Protein AF-A0A8S0SFH1-F1 (afdb_monomer)

Structure (mmCIF, N/CA/C/O backbone):
data_AF-A0A8S0SFH1-F1
#
_entry.id   AF-A0A8S0SFH1-F1
#
loop_
_atom_site.group_PDB
_atom_site.id
_atom_site.type_symbol
_atom_site.label_atom_id
_atom_site.label_alt_id
_atom_site.label_comp_id
_atom_site.label_asym_id
_atom_site.label_entity_id
_atom_site.label_seq_id
_atom_site.pdbx_PDB_ins_code
_atom_site.Cartn_x
_atom_site.Cartn_y
_atom_site.Cartn_z
_atom_site.occupancy
_atom_site.B_iso_or_equiv
_atom_site.auth_seq_id
_atom_site.auth_comp_id
_atom_site.auth_asym_id
_atom_site.auth_atom_id
_atom_site.pdbx_PDB_model_num
ATOM 1 N N . MET A 1 1 ? -0.533 3.424 -3.234 1.00 65.25 1 MET A N 1
ATOM 2 C CA . MET A 1 1 ? 0.443 3.619 -4.336 1.00 65.25 1 MET A CA 1
ATOM 3 C C . MET A 1 1 ? -0.010 2.882 -5.592 1.00 65.25 1 MET A C 1
ATOM 5 O O . MET A 1 1 ? -0.784 1.939 -5.477 1.00 65.25 1 MET A O 1
ATOM 9 N N . ALA A 1 2 ? 0.476 3.262 -6.779 1.00 70.12 2 ALA A N 1
ATOM 10 C CA . ALA A 1 2 ? 0.443 2.373 -7.946 1.00 70.12 2 ALA A CA 1
ATOM 11 C C . ALA A 1 2 ? 1.721 1.529 -8.012 1.00 70.12 2 ALA A C 1
ATOM 13 O O . ALA A 1 2 ? 2.814 2.063 -7.863 1.00 70.12 2 ALA A O 1
ATOM 14 N N . GLY A 1 3 ? 1.575 0.232 -8.289 1.00 71.81 3 GLY A N 1
ATOM 15 C CA . GLY A 1 3 ? 2.699 -0.666 -8.549 1.00 71.81 3 GLY A CA 1
ATOM 16 C C . GLY A 1 3 ? 3.286 -0.473 -9.951 1.00 71.81 3 GLY A C 1
ATOM 17 O O . GLY A 1 3 ? 2.569 -0.165 -10.913 1.00 71.81 3 GLY A O 1
ATOM 18 N N . ARG A 1 4 ? 4.604 -0.653 -10.059 1.00 75.56 4 ARG A N 1
ATOM 19 C CA . ARG A 1 4 ? 5.360 -0.631 -11.323 1.00 75.56 4 ARG A CA 1
ATOM 20 C C . ARG A 1 4 ? 6.197 -1.893 -11.546 1.00 75.56 4 ARG A C 1
ATOM 22 O O . ARG A 1 4 ? 6.911 -1.938 -12.542 1.00 75.56 4 ARG A O 1
ATOM 29 N N . GLY A 1 5 ? 6.112 -2.899 -10.672 1.00 75.81 5 GLY A N 1
ATOM 30 C CA . GLY A 1 5 ? 6.809 -4.178 -10.857 1.00 75.81 5 GLY A CA 1
ATOM 31 C C . GLY A 1 5 ? 6.496 -4.787 -12.228 1.00 75.81 5 GLY A C 1
ATOM 32 O O . GLY A 1 5 ? 5.351 -4.726 -12.675 1.00 75.81 5 GLY A O 1
ATOM 33 N N . GLY A 1 6 ? 7.524 -5.272 -12.928 1.00 79.12 6 GLY A N 1
ATOM 34 C CA . GLY A 1 6 ? 7.377 -5.909 -14.243 1.00 79.12 6 GLY A CA 1
ATOM 35 C C . GLY A 1 6 ? 7.038 -4.963 -15.400 1.00 79.12 6 GLY A C 1
ATOM 36 O O . GLY A 1 6 ? 6.741 -5.411 -16.501 1.00 79.12 6 GLY A O 1
ATOM 37 N N . VAL A 1 7 ? 7.030 -3.642 -15.183 1.00 81.06 7 VAL A N 1
ATOM 38 C CA . VAL A 1 7 ? 6.776 -2.668 -16.258 1.00 81.06 7 VAL A CA 1
ATOM 39 C C . VAL A 1 7 ? 8.090 -2.245 -16.913 1.00 81.06 7 VAL A C 1
ATOM 41 O O . VAL A 1 7 ? 8.929 -1.635 -16.250 1.00 81.06 7 VAL A O 1
ATOM 44 N N . ALA A 1 8 ? 8.243 -2.487 -18.213 1.00 76.19 8 ALA A N 1
ATOM 45 C CA . ALA A 1 8 ? 9.363 -2.017 -19.026 1.00 76.19 8 ALA A CA 1
ATOM 46 C C . ALA A 1 8 ? 8.835 -1.262 -20.254 1.00 76.19 8 ALA A C 1
ATOM 48 O O . ALA A 1 8 ? 7.908 -1.718 -20.920 1.00 76.19 8 ALA A O 1
ATOM 49 N N . LYS A 1 9 ? 9.391 -0.075 -20.546 1.00 75.44 9 LYS A N 1
ATOM 50 C CA . LYS A 1 9 ? 8.967 0.786 -21.676 1.00 75.44 9 LYS A CA 1
ATOM 51 C C . LYS A 1 9 ? 7.440 1.016 -21.743 1.00 75.44 9 LYS A C 1
ATOM 53 O O . LYS A 1 9 ? 6.849 1.036 -22.815 1.00 75.44 9 LYS A O 1
ATOM 58 N N . GLY A 1 10 ? 6.790 1.145 -20.583 1.00 73.12 10 GLY A N 1
ATOM 59 C CA . GLY A 1 10 ? 5.338 1.347 -20.472 1.00 73.12 10 GLY A CA 1
ATOM 60 C C . GLY A 1 10 ? 4.476 0.089 -20.635 1.00 73.12 10 GLY A C 1
ATOM 61 O O . GLY A 1 10 ? 3.268 0.171 -20.441 1.00 73.12 10 GLY A O 1
ATOM 62 N N . THR A 1 11 ? 5.071 -1.071 -20.922 1.00 78.44 11 THR A N 1
ATOM 63 C CA . THR A 1 11 ? 4.362 -2.352 -21.049 1.00 78.44 11 THR A CA 1
ATOM 64 C C . THR A 1 11 ? 4.610 -3.212 -19.814 1.00 78.44 11 THR A C 1
ATOM 66 O O . THR A 1 11 ? 5.745 -3.324 -19.355 1.00 78.44 11 THR A O 1
ATOM 69 N N . TRP A 1 12 ? 3.551 -3.790 -19.248 1.00 81.62 12 TRP A N 1
ATOM 70 C CA . TRP A 1 12 ? 3.652 -4.736 -18.136 1.00 81.62 12 TRP A CA 1
ATOM 71 C C . TRP A 1 12 ? 3.876 -6.153 -18.670 1.00 81.62 12 TRP A C 1
ATOM 73 O O . TRP A 1 12 ? 3.180 -6.570 -19.591 1.00 81.62 12 TRP A O 1
ATOM 83 N N . ASP A 1 13 ? 4.823 -6.881 -18.084 1.00 81.69 13 ASP A N 1
ATOM 84 C CA . ASP A 1 13 ? 5.213 -8.244 -18.469 1.00 81.69 13 ASP A CA 1
ATOM 85 C C . ASP A 1 13 ? 4.126 -9.313 -18.240 1.00 81.69 13 ASP A C 1
ATOM 87 O O . ASP A 1 13 ? 4.246 -10.430 -18.735 1.00 81.69 13 ASP A O 1
ATOM 91 N N . GLY A 1 14 ? 3.057 -8.982 -17.507 1.00 82.69 14 GLY A N 1
ATOM 92 C CA . GLY A 1 14 ? 1.970 -9.909 -17.184 1.00 82.69 14 GLY A CA 1
ATOM 93 C C . GLY A 1 14 ? 2.338 -10.958 -16.130 1.00 82.69 14 GLY A C 1
ATOM 94 O O . GLY A 1 14 ? 1.512 -11.811 -15.799 1.00 82.69 14 GLY A O 1
ATOM 95 N N . CYS A 1 15 ? 3.546 -10.895 -15.567 1.00 84.19 15 CYS A N 1
ATOM 96 C CA . CYS A 1 15 ? 4.022 -11.837 -14.567 1.00 84.19 15 CYS A CA 1
ATOM 97 C C . CYS A 1 15 ? 3.361 -11.549 -13.215 1.00 84.19 15 CYS A C 1
ATOM 99 O O . CYS A 1 15 ? 3.579 -10.504 -12.597 1.00 84.19 15 CYS A O 1
ATOM 101 N N . VAL A 1 16 ? 2.568 -12.505 -12.724 1.00 85.31 16 VAL A N 1
ATOM 102 C CA . VAL A 1 16 ? 1.928 -12.437 -11.404 1.00 85.31 16 VAL A CA 1
ATOM 103 C C . VAL A 1 16 ? 2.520 -13.524 -10.502 1.00 85.31 16 VAL A C 1
ATOM 105 O O . VAL A 1 16 ? 2.275 -14.711 -10.745 1.00 85.31 16 VAL A O 1
ATOM 108 N N . PRO A 1 17 ? 3.283 -13.152 -9.455 1.00 87.69 17 PRO A N 1
ATOM 109 C CA . PRO A 1 17 ? 3.781 -14.097 -8.461 1.00 87.69 17 PRO A CA 1
ATOM 110 C C . PRO A 1 17 ? 2.652 -14.873 -7.787 1.00 87.69 17 PRO A C 1
ATOM 112 O O . PRO A 1 17 ? 1.511 -14.410 -7.714 1.00 87.69 17 PRO A O 1
ATOM 115 N N . ARG A 1 18 ? 2.974 -16.045 -7.232 1.00 89.56 18 ARG A N 1
ATOM 116 C CA . ARG A 1 18 ? 1.986 -16.896 -6.553 1.00 89.56 18 ARG A CA 1
ATOM 117 C C . ARG A 1 18 ? 1.298 -16.161 -5.400 1.00 89.56 18 ARG A C 1
ATOM 119 O O . ARG A 1 18 ? 0.093 -16.316 -5.237 1.00 89.56 18 ARG A O 1
ATOM 126 N N . GLU A 1 19 ? 2.036 -15.351 -4.648 1.00 88.19 19 GLU A N 1
ATOM 127 C CA . GLU A 1 19 ? 1.529 -14.550 -3.527 1.00 88.19 19 GLU A CA 1
ATOM 128 C C . GLU A 1 19 ? 0.577 -13.425 -3.950 1.00 88.19 19 GLU A C 1
ATOM 130 O O . GLU A 1 19 ? -0.156 -12.901 -3.119 1.00 88.19 19 GLU A O 1
ATOM 135 N N . CYS A 1 20 ? 0.574 -13.062 -5.233 1.00 87.44 20 CYS A N 1
ATOM 136 C CA . CYS A 1 20 ? -0.278 -12.018 -5.801 1.00 87.44 20 CYS A CA 1
ATOM 137 C C . CYS A 1 20 ? -1.433 -12.586 -6.637 1.00 87.44 20 CYS A C 1
ATOM 139 O O . CYS A 1 20 ? -2.104 -11.836 -7.352 1.00 87.44 20 CYS A O 1
ATOM 141 N N . ARG A 1 21 ? -1.645 -13.908 -6.598 1.00 87.62 21 ARG A N 1
ATOM 142 C CA . ARG A 1 21 ? -2.763 -14.538 -7.300 1.00 87.62 21 ARG A CA 1
ATOM 143 C C . ARG A 1 21 ? -4.092 -14.050 -6.726 1.00 87.62 21 ARG A C 1
ATOM 145 O O . ARG A 1 21 ? -4.185 -13.813 -5.522 1.00 87.62 21 ARG A O 1
ATOM 152 N N . PRO A 1 22 ? -5.110 -13.904 -7.583 1.00 87.94 22 PRO A N 1
ATOM 153 C CA . PRO A 1 22 ? -6.425 -13.507 -7.123 1.00 87.94 22 PRO A CA 1
ATOM 154 C C . PRO A 1 22 ? -7.028 -14.607 -6.234 1.00 87.94 22 PRO A C 1
ATOM 156 O O . PRO A 1 22 ? -6.779 -15.797 -6.440 1.00 87.94 22 PRO A O 1
ATOM 159 N N . ASP A 1 23 ? -7.778 -14.185 -5.220 1.00 89.00 23 ASP A N 1
ATOM 160 C CA . ASP A 1 23 ? -8.504 -15.043 -4.283 1.00 89.00 23 ASP A CA 1
ATOM 161 C C . ASP A 1 23 ? -9.923 -14.465 -4.167 1.00 89.00 23 ASP A C 1
ATOM 163 O O . ASP A 1 23 ? -10.057 -13.252 -3.971 1.00 89.00 23 ASP A O 1
ATOM 167 N N . PRO A 1 24 ? -10.986 -15.284 -4.258 1.00 89.62 24 PRO A N 1
ATOM 168 C CA . PRO A 1 24 ? -12.368 -14.806 -4.189 1.00 89.62 24 PRO A CA 1
ATOM 169 C C . PRO A 1 24 ? -12.720 -14.116 -2.861 1.00 89.62 24 PRO A C 1
ATOM 171 O O . PRO A 1 24 ? -13.712 -13.396 -2.788 1.00 89.62 24 PRO A O 1
ATOM 174 N N . ARG A 1 25 ? -11.916 -14.300 -1.808 1.00 91.25 25 ARG A N 1
ATOM 175 C CA . ARG A 1 25 ? -12.072 -13.623 -0.511 1.00 91.25 25 ARG A CA 1
ATOM 176 C C . ARG A 1 25 ? -11.396 -12.252 -0.467 1.00 91.25 25 ARG A C 1
ATOM 178 O O . ARG A 1 25 ? -11.581 -11.516 0.498 1.00 91.25 25 ARG A O 1
ATOM 185 N N . ILE A 1 26 ? -10.603 -11.904 -1.481 1.00 89.44 26 ILE A N 1
ATOM 186 C CA . ILE A 1 26 ? -9.889 -10.630 -1.581 1.00 89.44 26 ILE A CA 1
ATOM 187 C C . ILE A 1 26 ? -10.514 -9.816 -2.715 1.00 89.44 26 ILE A C 1
ATOM 189 O O . ILE A 1 26 ? -10.260 -10.038 -3.900 1.00 89.44 26 ILE A O 1
ATOM 193 N N . LEU A 1 27 ? -11.330 -8.835 -2.338 1.00 89.88 27 LEU A N 1
ATOM 194 C CA . LEU A 1 27 ? -12.070 -7.990 -3.272 1.00 89.88 27 LEU A CA 1
ATOM 195 C C . LEU A 1 27 ? -11.450 -6.595 -3.383 1.00 89.88 27 LEU A C 1
ATOM 197 O O . LEU A 1 27 ? -10.813 -6.077 -2.465 1.00 89.88 27 LEU A O 1
ATOM 201 N N . ARG A 1 28 ? -11.660 -5.955 -4.530 1.00 87.31 28 ARG A N 1
ATOM 202 C CA . ARG A 1 28 ? -11.225 -4.597 -4.838 1.00 87.31 28 ARG A CA 1
ATOM 203 C C . ARG A 1 28 ? -12.424 -3.785 -5.306 1.00 87.31 28 ARG A C 1
ATOM 205 O O . ARG A 1 28 ? -13.085 -4.153 -6.267 1.00 87.31 28 ARG A O 1
ATOM 212 N N . LEU A 1 29 ? -12.631 -2.612 -4.718 1.00 85.44 29 LEU A N 1
ATOM 213 C CA . LEU A 1 29 ? -13.650 -1.680 -5.199 1.00 85.44 29 LEU A CA 1
ATOM 214 C C . LEU A 1 29 ? -13.197 -1.027 -6.518 1.00 85.44 29 LEU A C 1
ATOM 216 O O . LEU A 1 29 ? -12.144 -0.371 -6.575 1.00 85.44 29 LEU A O 1
ATOM 220 N N . ASN A 1 30 ? -13.935 -1.201 -7.611 1.00 85.62 30 ASN A N 1
ATOM 221 C CA . ASN A 1 30 ? -13.576 -0.658 -8.923 1.00 85.62 30 ASN A CA 1
ATOM 222 C C . ASN A 1 30 ? -13.912 0.835 -9.086 1.00 85.62 30 ASN A C 1
ATOM 224 O O . ASN A 1 30 ? -14.240 1.511 -8.112 1.00 85.62 30 ASN A O 1
ATOM 228 N N . ALA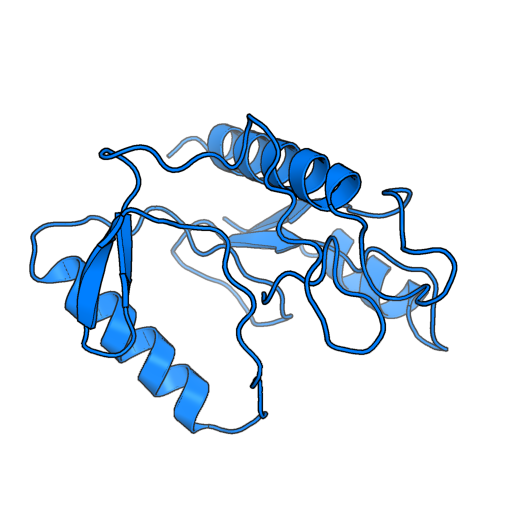 A 1 31 ? -13.661 1.395 -10.276 1.00 82.00 31 ALA A N 1
ATOM 229 C CA . ALA A 1 31 ? -13.886 2.825 -10.527 1.00 82.00 31 ALA A CA 1
ATOM 230 C C . ALA A 1 31 ? -15.378 3.194 -10.482 1.00 82.00 31 ALA A C 1
ATOM 232 O O . ALA A 1 31 ? -15.703 4.317 -10.120 1.00 82.00 31 ALA A O 1
ATOM 233 N N . ASN A 1 32 ? -16.248 2.220 -10.756 1.00 85.12 32 ASN A N 1
ATOM 234 C CA . ASN A 1 32 ? -17.701 2.349 -10.737 1.00 85.12 32 ASN A CA 1
ATOM 235 C C . ASN A 1 32 ? -18.295 1.998 -9.363 1.00 85.12 32 ASN A C 1
ATOM 237 O O . ASN A 1 32 ? -19.496 1.793 -9.263 1.00 85.12 32 ASN A O 1
ATOM 241 N N . LEU A 1 33 ? -17.458 1.898 -8.320 1.00 84.00 33 LEU A N 1
ATOM 242 C CA . LEU A 1 33 ? -17.865 1.541 -6.956 1.00 84.00 33 LEU A CA 1
ATOM 243 C C . LEU A 1 33 ? -18.504 0.146 -6.836 1.00 84.00 33 LEU A C 1
ATOM 245 O O . LEU A 1 33 ? -19.300 -0.094 -5.940 1.00 84.00 33 LEU A O 1
ATOM 249 N N . VAL A 1 34 ? -18.112 -0.790 -7.704 1.00 87.44 34 VAL A N 1
ATOM 250 C CA . VAL A 1 34 ? -18.547 -2.193 -7.643 1.00 87.44 34 VAL A CA 1
ATOM 251 C C . VAL A 1 34 ? -17.411 -3.069 -7.120 1.00 87.44 34 VAL A C 1
ATOM 253 O O . VAL A 1 34 ? -16.244 -2.866 -7.482 1.00 87.44 34 VAL A O 1
ATOM 256 N N . TRP A 1 35 ? -17.742 -4.038 -6.266 1.00 86.94 35 TRP A N 1
ATOM 257 C CA . TRP A 1 35 ? -16.800 -5.055 -5.807 1.00 86.94 35 TRP A CA 1
ATOM 258 C C . TRP A 1 35 ? -16.480 -6.048 -6.919 1.00 86.94 35 TRP A C 1
ATOM 260 O O . TRP A 1 35 ? -17.364 -6.628 -7.540 1.00 86.94 35 TRP A O 1
ATOM 270 N N . GLU A 1 36 ? -15.194 -6.266 -7.150 1.00 89.88 36 GLU A N 1
ATOM 271 C CA . GLU A 1 36 ? -14.690 -7.296 -8.053 1.00 89.88 36 GLU A CA 1
ATOM 272 C C . GLU A 1 36 ? -13.500 -8.006 -7.407 1.00 89.88 36 GLU A C 1
ATOM 274 O O . GLU A 1 36 ? -12.849 -7.459 -6.516 1.00 89.88 36 GLU A O 1
ATOM 279 N N . GLU A 1 37 ? -13.189 -9.215 -7.863 1.00 90.38 37 GLU A N 1
ATOM 280 C CA . GLU A 1 37 ? -12.006 -9.950 -7.412 1.00 90.38 37 GLU A CA 1
ATOM 281 C C . GLU A 1 37 ? -10.728 -9.123 -7.640 1.00 90.38 37 GLU A C 1
ATOM 283 O O . GLU A 1 37 ? -10.484 -8.591 -8.732 1.00 90.38 37 GLU A O 1
ATOM 288 N N . ALA A 1 38 ? -9.900 -8.993 -6.602 1.00 87.00 38 ALA A N 1
ATOM 289 C CA . ALA A 1 38 ? -8.688 -8.196 -6.673 1.00 87.00 38 ALA A CA 1
ATOM 290 C C . ALA A 1 38 ? -7.663 -8.852 -7.607 1.00 87.00 38 ALA A C 1
ATOM 292 O O . ALA A 1 38 ? -7.215 -9.974 -7.389 1.00 87.00 38 ALA A O 1
ATOM 293 N N . ARG A 1 39 ? -7.256 -8.121 -8.649 1.00 85.38 39 ARG A N 1
ATOM 294 C CA . ARG A 1 39 ? -6.249 -8.562 -9.622 1.00 85.38 39 ARG A CA 1
ATOM 295 C C . ARG A 1 39 ? -5.160 -7.510 -9.775 1.00 85.38 39 ARG A C 1
ATOM 297 O O . ARG A 1 39 ? -5.455 -6.315 -9.870 1.00 85.38 39 ARG A O 1
ATOM 304 N N . CYS A 1 40 ? -3.907 -7.952 -9.859 1.00 68.06 40 CYS A N 1
ATOM 305 C CA . CYS A 1 40 ? -2.793 -7.095 -10.248 1.00 68.06 40 CYS A CA 1
ATOM 306 C C . CYS A 1 40 ? -3.011 -6.611 -11.689 1.00 68.06 40 CYS A C 1
ATOM 308 O O . CYS A 1 40 ? -3.020 -7.404 -12.626 1.00 68.06 40 CYS A O 1
ATOM 310 N N . ARG A 1 41 ? -3.230 -5.305 -11.870 1.00 63.28 41 ARG A N 1
ATOM 311 C CA . ARG A 1 41 ? -3.290 -4.651 -13.184 1.00 63.28 41 ARG A CA 1
ATOM 312 C C . ARG A 1 41 ? -2.499 -3.354 -13.153 1.00 63.28 41 ARG A C 1
ATOM 314 O O . ARG A 1 41 ? -2.549 -2.612 -12.169 1.00 63.28 41 ARG A O 1
ATOM 321 N N . HIS A 1 42 ? -1.837 -3.041 -14.262 1.00 47.56 42 HIS A N 1
ATOM 322 C CA . HIS A 1 42 ? -1.278 -1.716 -14.480 1.00 47.56 42 HIS A CA 1
ATOM 323 C C . HIS A 1 42 ? -2.412 -0.709 -14.727 1.00 47.56 42 HIS A C 1
ATOM 325 O O . HIS A 1 42 ? -3.243 -0.905 -15.612 1.00 47.56 42 HIS A O 1
ATOM 331 N N . ARG A 1 43 ? -2.465 0.377 -13.947 1.00 44.56 43 ARG A N 1
ATOM 332 C CA . ARG A 1 43 ? -3.229 1.575 -14.314 1.00 44.56 43 ARG A CA 1
ATOM 333 C C . ARG A 1 43 ? -2.285 2.763 -14.424 1.00 44.56 43 ARG A C 1
ATOM 335 O O . ARG A 1 43 ? -1.594 3.124 -13.467 1.00 44.56 43 ARG A O 1
ATOM 342 N N . HIS A 1 44 ? -2.269 3.354 -15.614 1.00 37.47 44 HIS A N 1
ATOM 343 C CA . HIS A 1 44 ? -1.761 4.697 -15.828 1.00 37.47 44 HIS A CA 1
ATOM 344 C C . HIS A 1 44 ? -2.690 5.695 -15.127 1.00 37.47 44 HIS A C 1
ATOM 346 O O . HIS A 1 44 ? -3.886 5.445 -15.002 1.00 37.47 44 HIS A O 1
ATOM 352 N N . GLN A 1 45 ? -2.120 6.836 -14.739 1.00 33.75 45 GLN A N 1
ATOM 353 C CA . GLN A 1 45 ? -2.755 8.007 -14.121 1.00 33.75 45 GLN A CA 1
ATOM 354 C C . GLN A 1 45 ? -2.759 8.042 -12.584 1.00 33.75 45 GLN A C 1
ATOM 356 O O . GLN A 1 45 ? -3.664 7.566 -11.905 1.00 33.75 45 GLN A O 1
ATOM 361 N N . TRP A 1 46 ? -1.753 8.743 -12.057 1.00 40.22 46 TRP A N 1
ATOM 362 C CA . TRP A 1 46 ? -1.887 9.565 -10.858 1.00 40.22 46 TRP A CA 1
ATOM 363 C C . TRP A 1 46 ? -1.527 10.998 -11.268 1.00 40.22 46 TRP A C 1
ATOM 365 O O . TRP A 1 46 ? -0.385 11.257 -11.636 1.00 40.22 46 TRP A O 1
ATOM 375 N N . LYS A 1 47 ? -2.508 11.908 -11.273 1.00 29.34 47 LYS A N 1
ATOM 376 C CA . LYS A 1 47 ? -2.295 13.363 -11.364 1.00 29.34 47 LYS A CA 1
ATOM 377 C C . LYS A 1 47 ? -2.657 13.986 -10.017 1.00 29.34 47 LYS A C 1
ATOM 379 O O . LYS A 1 47 ? -3.629 13.564 -9.400 1.00 29.34 47 LYS A O 1
ATOM 384 N N . ARG A 1 48 ? -1.851 14.954 -9.575 1.00 30.08 48 ARG A N 1
ATOM 385 C CA . ARG A 1 48 ? -1.949 15.678 -8.295 1.00 30.08 48 ARG A CA 1
ATOM 386 C C . ARG A 1 48 ? -3.037 16.763 -8.380 1.00 30.08 48 ARG A C 1
ATOM 388 O O . ARG A 1 48 ? -3.004 17.552 -9.316 1.00 30.08 48 ARG A O 1
ATOM 395 N N . GLY A 1 49 ? -3.965 16.805 -7.420 1.00 39.22 49 GLY A N 1
ATOM 396 C CA . GLY A 1 49 ? -5.028 17.821 -7.328 1.00 39.22 49 GLY A CA 1
ATOM 397 C C . GLY A 1 49 ? -6.116 17.462 -6.303 1.00 39.22 49 GLY A C 1
ATOM 398 O O . GLY A 1 49 ? -6.307 16.287 -5.995 1.00 39.22 49 GLY A O 1
ATOM 399 N N . SER A 1 50 ? -6.823 18.462 -5.771 1.00 49.28 50 SER A N 1
ATOM 400 C CA . SER A 1 50 ? -7.792 18.396 -4.654 1.00 49.28 50 SER A CA 1
ATOM 401 C C . SER A 1 50 ? -9.010 17.469 -4.849 1.00 49.28 50 SER A C 1
ATOM 403 O O . SER A 1 50 ? -9.706 17.167 -3.883 1.00 49.28 50 SER A O 1
ATOM 405 N N . GLU A 1 51 ? -9.237 16.920 -6.047 1.00 61.84 51 GLU A N 1
ATOM 406 C CA . GLU A 1 51 ? -10.234 15.861 -6.295 1.00 61.84 51 GLU A CA 1
ATOM 407 C C . GLU A 1 51 ? -9.887 14.526 -5.616 1.00 61.84 51 GLU A C 1
ATOM 409 O O . GLU A 1 51 ? -10.768 13.713 -5.330 1.00 61.84 51 GLU A O 1
ATOM 414 N N . LEU A 1 52 ? -8.603 14.270 -5.350 1.00 63.34 52 LEU A N 1
ATOM 415 C CA . LEU A 1 52 ? -8.135 12.979 -4.840 1.00 63.34 52 LEU A CA 1
ATOM 416 C C . LEU A 1 52 ? -8.639 12.675 -3.426 1.00 63.34 52 LEU A C 1
ATOM 418 O O . LEU A 1 52 ? -8.950 11.518 -3.140 1.00 63.34 52 LEU A O 1
ATOM 422 N N . TYR A 1 53 ? -8.745 13.697 -2.576 1.00 60.03 53 TYR A N 1
ATOM 423 C CA . TYR A 1 53 ? -9.232 13.565 -1.204 1.00 60.03 53 TYR A CA 1
ATOM 424 C C . TYR A 1 53 ? -10.726 13.214 -1.176 1.00 60.03 53 TYR A C 1
ATOM 426 O O . TYR A 1 53 ? -11.119 12.199 -0.602 1.00 60.03 53 TYR A O 1
ATOM 434 N N . ASN A 1 54 ? -11.556 13.965 -1.908 1.00 65.31 54 ASN A N 1
ATOM 435 C CA . ASN A 1 54 ? -12.986 13.662 -2.037 1.00 65.31 54 ASN A CA 1
ATOM 436 C C . ASN A 1 54 ? -13.217 12.288 -2.675 1.00 65.31 54 ASN A C 1
ATOM 438 O O . ASN A 1 54 ? -14.128 11.553 -2.287 1.00 65.31 54 ASN A O 1
ATOM 442 N N . ARG A 1 55 ? -12.349 11.889 -3.610 1.00 71.88 55 ARG A N 1
ATOM 443 C CA . ARG A 1 55 ? -12.385 10.559 -4.219 1.00 71.88 55 ARG A CA 1
ATOM 444 C C . ARG A 1 55 ? -11.988 9.451 -3.241 1.00 71.88 55 ARG A C 1
ATOM 446 O O . ARG A 1 55 ? -12.566 8.369 -3.317 1.00 71.88 55 ARG A O 1
ATOM 453 N N . LEU A 1 56 ? -11.038 9.691 -2.335 1.00 71.62 56 LEU A N 1
ATOM 454 C CA . LEU A 1 56 ? -10.709 8.770 -1.242 1.00 71.62 56 LEU A CA 1
ATOM 455 C C . LEU A 1 56 ? -11.927 8.577 -0.332 1.00 71.62 56 LEU A C 1
ATOM 457 O O . LEU A 1 56 ? -12.353 7.439 -0.138 1.00 71.62 56 LEU A O 1
ATOM 461 N N . LEU A 1 57 ? -12.521 9.673 0.151 1.00 73.31 57 LEU A N 1
ATOM 462 C CA . LEU A 1 57 ? -13.684 9.635 1.041 1.00 73.31 57 LEU A CA 1
ATOM 463 C C . LEU A 1 57 ? -14.891 8.957 0.388 1.00 73.31 57 LEU A C 1
ATOM 465 O O . LEU A 1 57 ? -15.466 8.048 0.974 1.00 73.31 57 LEU A O 1
ATOM 469 N N . THR A 1 58 ? -15.231 9.320 -0.850 1.00 80.62 58 THR A N 1
ATOM 470 C CA . THR A 1 58 ? -16.358 8.718 -1.589 1.00 80.62 58 THR A CA 1
ATOM 471 C C . THR A 1 58 ? -16.210 7.200 -1.695 1.00 80.62 58 THR A C 1
ATOM 473 O O . THR A 1 58 ? -17.160 6.450 -1.486 1.00 80.62 58 THR A O 1
ATOM 476 N N . ARG A 1 59 ? -14.995 6.724 -1.985 1.00 79.50 59 ARG A N 1
ATOM 477 C CA . ARG A 1 59 ? -14.712 5.289 -2.100 1.00 79.50 59 ARG A CA 1
ATOM 478 C C . ARG A 1 59 ? -14.722 4.585 -0.748 1.00 79.50 59 ARG A C 1
ATOM 480 O O . ARG A 1 59 ? -15.157 3.440 -0.682 1.00 79.50 59 ARG A O 1
ATOM 487 N N . ALA A 1 60 ? -14.250 5.253 0.303 1.00 76.94 60 ALA A N 1
ATOM 488 C CA . ALA A 1 60 ? -14.321 4.744 1.666 1.00 76.94 60 ALA A CA 1
ATOM 489 C C . ALA A 1 60 ? -15.783 4.583 2.109 1.00 76.94 60 ALA A C 1
ATOM 491 O O . ALA A 1 60 ? -16.155 3.507 2.562 1.00 76.94 60 ALA A O 1
ATOM 492 N N . TYR A 1 61 ? -16.627 5.595 1.886 1.00 81.19 61 TYR A N 1
ATOM 493 C CA . TYR A 1 61 ? -18.059 5.521 2.178 1.00 81.19 61 TYR A CA 1
ATOM 494 C C . TYR A 1 61 ? -18.758 4.414 1.394 1.00 81.19 61 TYR A C 1
ATOM 496 O O . TYR A 1 61 ? -19.505 3.647 1.991 1.00 81.19 61 TYR A O 1
ATOM 504 N N . ALA A 1 62 ? -18.482 4.277 0.095 1.00 83.81 62 ALA A N 1
ATOM 505 C CA . ALA A 1 62 ? -19.041 3.191 -0.709 1.00 83.81 62 ALA A CA 1
ATOM 506 C C . ALA A 1 62 ? -18.672 1.806 -0.148 1.00 83.81 62 ALA A C 1
ATOM 508 O O . ALA A 1 62 ? -19.528 0.937 -0.062 1.00 83.81 62 ALA A O 1
ATOM 509 N N . ALA A 1 63 ? -17.431 1.619 0.316 1.00 82.19 63 ALA A N 1
ATOM 510 C CA . ALA A 1 63 ? -17.011 0.358 0.927 1.00 82.19 63 ALA A CA 1
ATOM 511 C C . ALA A 1 63 ? -17.698 0.057 2.277 1.00 82.19 63 ALA A C 1
ATOM 513 O O . ALA A 1 63 ? -17.773 -1.106 2.671 1.00 82.19 63 ALA A O 1
ATOM 514 N N . LEU A 1 64 ? -18.184 1.082 2.988 1.00 82.69 64 LEU A N 1
ATOM 515 C CA . LEU A 1 64 ? -18.909 0.935 4.256 1.00 82.69 64 LEU A CA 1
ATOM 516 C C . LEU A 1 64 ? -20.396 0.595 4.061 1.00 82.69 64 LEU A C 1
ATOM 518 O O . LEU A 1 64 ? -20.979 -0.031 4.942 1.00 82.69 64 LEU A O 1
ATOM 522 N N . GLN A 1 65 ? -21.011 0.989 2.936 1.00 83.06 65 GLN A N 1
ATOM 523 C CA . GLN A 1 65 ? -22.442 0.746 2.669 1.00 83.06 65 GLN A CA 1
ATOM 524 C C . GLN A 1 65 ? -22.791 -0.748 2.651 1.00 83.06 65 GLN A C 1
ATOM 526 O O . GLN A 1 65 ? -23.867 -1.132 3.096 1.00 83.06 65 GLN A O 1
ATOM 531 N N . ASP A 1 66 ? -21.849 -1.593 2.232 1.00 77.81 66 ASP A N 1
ATOM 532 C CA . ASP A 1 66 ? -22.024 -3.048 2.186 1.00 77.81 66 ASP A CA 1
ATOM 533 C C . ASP A 1 66 ? -21.674 -3.744 3.520 1.00 77.81 66 ASP A C 1
ATOM 535 O O . ASP A 1 66 ? -21.414 -4.946 3.559 1.00 77.81 66 ASP A O 1
ATOM 539 N N . GLY A 1 67 ? -21.611 -2.996 4.631 1.00 79.56 67 GLY A N 1
ATOM 540 C CA . GLY A 1 67 ? -21.321 -3.526 5.971 1.00 79.56 67 GLY A CA 1
ATOM 541 C C . GLY A 1 67 ? -19.839 -3.816 6.247 1.00 79.56 67 GLY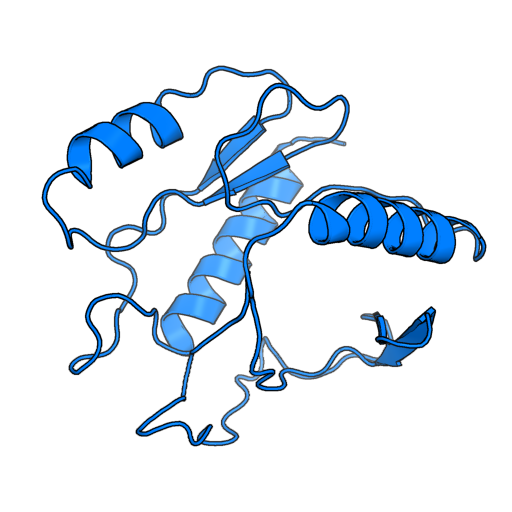 A C 1
ATOM 542 O O . GLY A 1 67 ? -19.500 -4.402 7.277 1.00 79.56 67 GLY A O 1
ATOM 543 N N . GLY A 1 68 ? -18.937 -3.409 5.349 1.00 75.75 68 GLY A N 1
ATOM 544 C CA . GLY A 1 68 ? -17.493 -3.539 5.533 1.00 75.75 68 GLY A CA 1
ATOM 545 C C . GLY A 1 68 ? -16.961 -2.648 6.662 1.00 75.75 68 GLY A C 1
ATOM 546 O O . GLY A 1 68 ? -17.471 -1.561 6.913 1.00 75.75 68 GLY A O 1
ATOM 547 N N . LYS A 1 69 ? -15.885 -3.079 7.333 1.00 79.06 69 LYS A N 1
ATOM 548 C CA . LYS A 1 69 ? -15.161 -2.267 8.327 1.00 79.06 69 LYS A CA 1
ATOM 549 C C . LYS A 1 69 ? -13.805 -1.855 7.768 1.00 79.06 69 LYS A C 1
ATOM 551 O O . LYS A 1 69 ? -12.991 -2.710 7.421 1.00 79.06 69 LYS A O 1
ATOM 556 N N . ILE A 1 70 ? -13.527 -0.554 7.729 1.00 77.94 70 ILE A N 1
ATOM 557 C CA . ILE A 1 70 ? -12.188 -0.053 7.393 1.00 77.94 70 ILE A CA 1
ATOM 558 C C . ILE A 1 70 ? -11.255 -0.375 8.568 1.00 77.94 70 ILE A C 1
ATOM 560 O O . ILE A 1 70 ? -11.478 0.092 9.684 1.00 77.94 70 ILE A O 1
ATOM 564 N N . ARG A 1 71 ? -10.237 -1.213 8.332 1.00 76.50 71 ARG A N 1
ATOM 565 C CA . ARG A 1 71 ? -9.306 -1.690 9.378 1.00 76.50 71 ARG A CA 1
ATOM 566 C C . ARG A 1 71 ? -7.992 -0.910 9.429 1.00 76.50 71 ARG A C 1
ATOM 568 O O . ARG A 1 71 ? -7.451 -0.731 10.511 1.00 76.50 71 ARG A O 1
ATOM 575 N N . ALA A 1 72 ? -7.492 -0.454 8.286 1.00 69.56 72 ALA A N 1
ATOM 576 C CA . ALA A 1 72 ? -6.298 0.378 8.186 1.00 69.56 72 ALA A CA 1
ATOM 577 C C . ALA A 1 72 ? -6.289 1.147 6.867 1.00 69.56 72 ALA A C 1
ATOM 579 O O . ALA A 1 72 ? -6.948 0.755 5.898 1.00 69.56 72 ALA A O 1
ATOM 580 N N . ILE A 1 73 ? -5.492 2.212 6.825 1.00 69.69 73 ILE A N 1
ATOM 581 C CA . ILE A 1 73 ? -5.145 2.907 5.588 1.00 69.69 73 ILE A CA 1
ATOM 582 C C . ILE A 1 73 ? -3.679 2.595 5.289 1.00 69.69 73 ILE A C 1
ATOM 584 O O . ILE A 1 73 ? -2.779 2.964 6.040 1.00 69.69 73 ILE A O 1
ATOM 588 N N . LEU A 1 74 ? -3.441 1.909 4.170 1.00 68.19 74 LEU A N 1
ATOM 589 C CA . LEU A 1 74 ? -2.096 1.757 3.623 1.00 68.19 74 LEU A CA 1
ATOM 590 C C . LEU A 1 74 ? -1.766 3.035 2.863 1.00 68.19 74 LEU A C 1
ATOM 592 O O . LEU A 1 74 ? -2.266 3.271 1.757 1.00 68.19 74 LEU A O 1
ATOM 596 N N . TRP A 1 75 ? -0.975 3.883 3.502 1.00 69.25 75 TRP A N 1
ATOM 597 C CA . TRP A 1 75 ? -0.741 5.244 3.059 1.00 69.25 75 TRP A CA 1
ATOM 598 C C . TRP A 1 75 ? 0.724 5.437 2.699 1.00 69.25 75 TRP A C 1
ATOM 600 O O . TRP A 1 75 ? 1.618 4.877 3.315 1.00 69.25 75 TRP A O 1
ATOM 610 N N . TYR A 1 76 ? 0.981 6.234 1.673 1.00 60.31 76 TYR A N 1
ATOM 611 C CA . TYR A 1 76 ? 2.338 6.602 1.289 1.00 60.31 76 TYR A CA 1
ATOM 612 C C . TYR A 1 76 ? 2.331 8.055 0.865 1.00 60.31 76 TYR A C 1
ATOM 614 O O . TYR A 1 76 ? 2.311 8.373 -0.324 1.00 60.31 76 TYR A O 1
ATOM 622 N N . GLN A 1 77 ? 2.238 8.922 1.867 1.00 58.31 77 GLN A N 1
ATOM 623 C CA . GLN A 1 77 ? 2.528 10.345 1.785 1.00 58.31 77 GLN A CA 1
ATOM 624 C C . GLN A 1 77 ? 2.542 10.945 3.206 1.00 58.31 77 GLN A C 1
ATOM 626 O O . GLN A 1 77 ? 1.883 10.431 4.099 1.00 58.31 77 GLN A O 1
ATOM 631 N N . GLY A 1 78 ? 3.278 12.028 3.443 1.00 57.09 78 GLY A N 1
ATOM 632 C CA . GLY A 1 78 ? 3.387 12.638 4.774 1.00 57.09 78 GLY A CA 1
ATOM 633 C C . GLY A 1 78 ? 2.226 13.571 5.130 1.00 57.09 78 GLY A C 1
ATOM 634 O O . GLY A 1 78 ? 2.345 14.770 4.907 1.00 57.09 78 GLY A O 1
ATOM 635 N N . GLU A 1 79 ? 1.141 13.046 5.706 1.00 49.06 79 GLU A N 1
ATOM 636 C CA . GLU A 1 79 ? 0.072 13.855 6.320 1.00 49.06 79 GLU A CA 1
ATOM 637 C C . GLU A 1 79 ? -0.303 13.338 7.722 1.00 49.06 79 GLU A C 1
ATOM 639 O O . GLU A 1 79 ? -0.069 12.180 8.068 1.00 49.06 79 GLU A O 1
ATOM 644 N N . THR A 1 80 ? -0.825 14.250 8.544 1.00 50.41 80 THR A N 1
ATOM 645 C CA . THR A 1 80 ? -0.766 14.256 10.011 1.00 50.41 80 THR A CA 1
ATOM 646 C C . THR A 1 80 ? -1.944 13.546 10.701 1.00 50.41 80 THR A C 1
ATOM 648 O O . THR A 1 80 ? -3.102 13.871 10.465 1.00 50.41 80 THR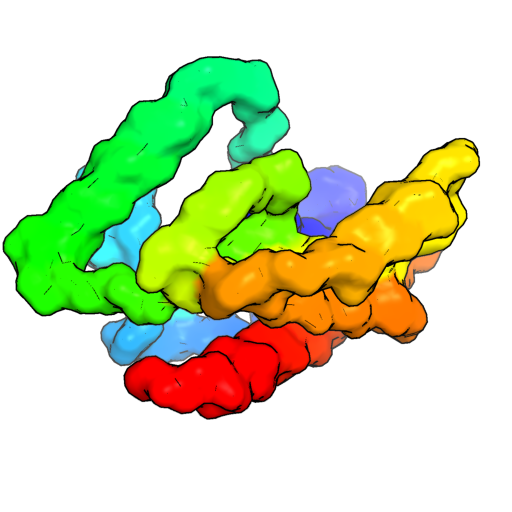 A O 1
ATOM 651 N N . SER A 1 81 ? -1.596 12.634 11.617 1.00 55.19 81 SER A N 1
ATOM 652 C CA . SER A 1 81 ? -2.364 12.030 12.730 1.00 55.19 81 SER A CA 1
ATOM 653 C C . SER A 1 81 ? -3.775 11.446 12.460 1.00 55.19 81 SER A C 1
ATOM 655 O O . SER A 1 81 ? -4.778 12.161 12.516 1.00 55.19 81 SER A O 1
ATOM 657 N N . PRO A 1 82 ? -3.884 10.119 12.251 1.00 60.28 82 PRO A N 1
ATOM 658 C CA . PRO A 1 82 ? -5.152 9.402 12.075 1.00 60.28 82 PRO A CA 1
ATOM 659 C C . PRO A 1 82 ? -5.695 8.748 13.367 1.00 60.28 82 PRO A C 1
ATOM 661 O O . PRO A 1 82 ? -4.962 8.218 14.198 1.00 60.28 82 PRO A O 1
ATOM 664 N N . ALA A 1 83 ? -7.023 8.644 13.475 1.00 68.75 83 ALA A N 1
ATOM 665 C CA . ALA A 1 83 ? -7.676 7.747 14.442 1.00 68.75 83 ALA A CA 1
ATOM 666 C C . ALA A 1 83 ? -7.598 6.255 14.036 1.00 68.75 83 ALA A C 1
ATOM 668 O O . ALA A 1 83 ? -7.917 5.374 14.831 1.00 68.75 83 ALA A O 1
ATOM 669 N N . LEU A 1 84 ? -7.199 5.966 12.792 1.00 71.44 84 LEU A N 1
ATOM 670 C CA . LEU A 1 84 ? -7.027 4.619 12.247 1.00 71.44 84 LEU A CA 1
ATOM 671 C C . LEU A 1 84 ? -5.542 4.256 12.150 1.00 71.44 84 LEU A C 1
ATOM 673 O O . LEU A 1 84 ? -4.736 5.132 11.846 1.00 71.44 84 LEU A O 1
ATOM 677 N N . PRO A 1 85 ? -5.186 2.968 12.273 1.00 79.69 85 PRO A N 1
ATOM 678 C CA . PRO A 1 85 ? -3.855 2.485 11.939 1.00 79.69 85 PRO A CA 1
ATOM 679 C C . PRO A 1 85 ? -3.422 2.892 10.530 1.00 79.69 85 PRO A C 1
ATOM 681 O O . PRO A 1 85 ? -4.039 2.499 9.531 1.00 79.69 85 PRO A O 1
ATOM 684 N N . ILE A 1 86 ? -2.346 3.673 10.459 1.00 82.38 86 ILE A N 1
ATOM 685 C CA . ILE A 1 86 ? -1.628 3.989 9.231 1.00 82.38 86 ILE A CA 1
ATOM 686 C C . ILE A 1 86 ? -0.330 3.197 9.225 1.00 82.38 86 ILE A C 1
ATOM 688 O O . ILE A 1 86 ? 0.528 3.363 10.089 1.00 82.38 86 ILE A O 1
ATOM 692 N N . VAL A 1 87 ? -0.172 2.362 8.200 1.00 83.75 87 VAL A N 1
ATOM 693 C CA . VAL A 1 87 ? 1.129 1.791 7.857 1.00 83.75 87 VAL A CA 1
ATOM 694 C C . VAL A 1 87 ? 1.672 2.604 6.695 1.00 83.75 87 VAL A C 1
ATOM 696 O O . VAL A 1 87 ? 1.129 2.541 5.586 1.00 83.75 87 VAL A O 1
ATOM 699 N N . GLN A 1 88 ? 2.707 3.390 6.970 1.00 86.00 88 GLN A N 1
ATOM 700 C CA . GLN A 1 88 ? 3.452 4.127 5.962 1.00 86.00 88 GLN A CA 1
ATOM 701 C C . GLN A 1 88 ? 4.698 3.359 5.533 1.00 86.00 88 GLN A C 1
ATOM 703 O O . GLN A 1 88 ? 5.203 2.509 6.260 1.00 86.00 88 GLN A O 1
ATOM 708 N N . VAL A 1 89 ? 5.191 3.655 4.336 1.00 85.25 89 VAL A N 1
ATOM 709 C CA . VAL A 1 89 ? 6.460 3.118 3.835 1.00 85.25 89 VAL A CA 1
ATOM 710 C C . VAL A 1 89 ? 7.427 4.289 3.693 1.00 85.25 89 VAL A C 1
ATOM 712 O O . VAL A 1 89 ? 7.029 5.340 3.192 1.00 85.25 89 VAL A O 1
ATOM 715 N N . ALA A 1 90 ? 8.674 4.143 4.131 1.00 85.50 90 ALA A N 1
ATOM 716 C CA . ALA A 1 90 ? 9.720 5.129 3.863 1.00 85.50 90 ALA A CA 1
ATOM 717 C C . ALA A 1 90 ? 10.174 5.058 2.391 1.00 85.50 90 ALA A C 1
ATOM 719 O O . ALA A 1 90 ? 9.936 4.067 1.698 1.00 85.50 90 ALA A O 1
ATOM 720 N N . LEU A 1 91 ? 10.807 6.111 1.866 1.00 78.81 91 LEU A N 1
ATOM 721 C CA . LEU A 1 91 ? 11.384 6.082 0.513 1.00 78.81 91 LEU A CA 1
ATOM 722 C C . LEU A 1 91 ? 12.294 4.860 0.335 1.00 78.81 91 LEU A C 1
ATOM 724 O O . LEU A 1 91 ? 13.227 4.667 1.106 1.00 78.81 91 LEU A O 1
ATOM 728 N N . ALA A 1 92 ? 12.021 4.055 -0.691 1.00 80.50 92 ALA A N 1
ATOM 729 C CA . ALA A 1 92 ? 12.735 2.804 -0.948 1.00 80.50 92 ALA A CA 1
ATOM 730 C C . ALA A 1 92 ? 14.042 2.985 -1.744 1.00 80.50 92 ALA A C 1
ATOM 732 O O . ALA A 1 92 ? 14.760 2.017 -1.965 1.00 80.50 92 ALA A O 1
ATOM 733 N N . SER A 1 93 ? 14.326 4.207 -2.199 1.00 76.44 93 SER A N 1
ATOM 734 C CA . SER A 1 93 ? 15.481 4.552 -3.030 1.00 76.44 93 SER A CA 1
ATOM 735 C C . SER A 1 93 ? 16.269 5.704 -2.414 1.00 76.44 93 SER A C 1
ATOM 737 O O . SER A 1 93 ? 15.688 6.592 -1.788 1.00 76.44 93 SER A O 1
ATOM 739 N N . ASP A 1 94 ? 17.564 5.739 -2.691 1.00 76.44 94 ASP A N 1
ATOM 740 C CA . ASP A 1 94 ? 18.521 6.796 -2.341 1.00 76.44 94 ASP A CA 1
ATOM 741 C C . ASP A 1 94 ? 18.639 7.897 -3.418 1.00 76.44 94 ASP A C 1
ATOM 743 O O . ASP A 1 94 ? 19.566 8.705 -3.445 1.00 76.44 94 ASP A O 1
ATOM 747 N N . VAL A 1 95 ? 17.669 7.954 -4.331 1.00 71.25 95 VAL A N 1
ATOM 748 C CA . VAL A 1 95 ? 17.684 8.878 -5.465 1.00 71.25 95 VAL A CA 1
ATOM 749 C C . VAL A 1 95 ? 17.128 10.251 -5.073 1.00 71.25 95 VAL A C 1
ATOM 751 O O . VAL A 1 95 ? 15.970 10.386 -4.676 1.00 71.25 95 VAL A O 1
ATOM 754 N N . GLY A 1 96 ? 17.927 11.299 -5.298 1.00 73.56 96 GLY A N 1
ATOM 755 C CA . GLY A 1 96 ? 17.520 12.707 -5.212 1.00 73.56 96 GLY A CA 1
ATOM 756 C C . GLY A 1 96 ? 18.104 13.458 -4.012 1.00 73.56 96 GLY A C 1
ATOM 757 O O . GLY A 1 96 ? 18.383 12.884 -2.975 1.00 73.56 96 GLY A O 1
ATOM 758 N N . ARG A 1 97 ? 18.263 14.783 -4.130 1.00 72.94 97 ARG A N 1
ATOM 759 C CA . ARG A 1 97 ? 19.019 15.628 -3.173 1.00 72.94 97 ARG A CA 1
ATOM 760 C C . ARG A 1 97 ? 18.537 15.579 -1.711 1.00 72.94 97 ARG A C 1
ATOM 762 O O . ARG A 1 97 ? 19.289 15.952 -0.822 1.00 72.94 97 ARG A O 1
ATOM 769 N N . TYR A 1 98 ? 17.297 15.164 -1.467 1.00 72.56 98 TYR A N 1
ATOM 770 C CA . TYR A 1 98 ? 16.659 15.237 -0.148 1.00 72.56 98 TYR A CA 1
ATOM 771 C C . TYR A 1 98 ? 16.243 13.872 0.405 1.00 72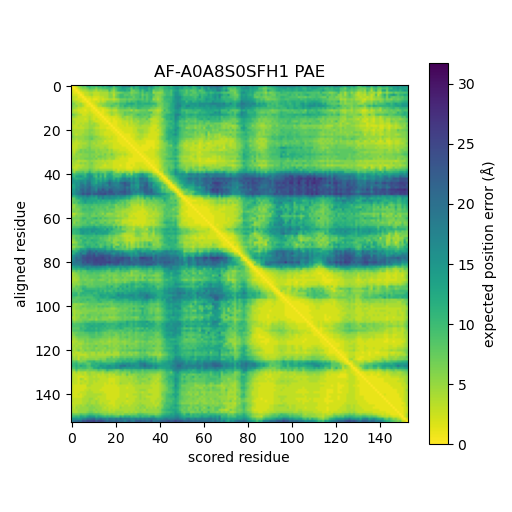.56 98 TYR A C 1
ATOM 773 O O . TYR A 1 98 ? 15.465 13.825 1.355 1.00 72.56 98 TYR A O 1
ATOM 781 N N . PHE A 1 99 ? 16.700 12.763 -0.189 1.00 77.94 99 PHE A N 1
ATOM 782 C CA . PHE A 1 99 ? 16.223 11.436 0.208 1.00 77.94 99 PHE A CA 1
ATOM 783 C C . PHE A 1 99 ? 16.516 11.133 1.688 1.00 77.94 99 PHE A C 1
ATOM 785 O O . PHE A 1 99 ? 15.640 10.606 2.368 1.00 77.94 99 PHE A O 1
ATOM 792 N N . GLU A 1 100 ? 17.688 11.525 2.202 1.00 76.81 100 GLU A N 1
ATOM 793 C CA . GLU A 1 100 ? 18.077 11.330 3.608 1.00 76.81 100 GLU A CA 1
ATOM 794 C C . GLU A 1 100 ? 17.147 12.087 4.554 1.00 76.81 100 GLU A C 1
ATOM 796 O O . GLU A 1 100 ? 16.509 11.473 5.401 1.00 76.81 100 GLU A O 1
ATOM 801 N N . VAL A 1 101 ? 16.984 13.397 4.333 1.00 77.38 101 VAL A N 1
ATOM 802 C CA . VAL A 1 101 ? 16.114 14.268 5.144 1.00 77.38 101 VAL A CA 1
ATOM 803 C C . VAL A 1 101 ? 14.666 13.769 5.144 1.00 77.38 101 VAL A C 1
ATOM 805 O O . VAL A 1 101 ? 14.000 13.750 6.177 1.00 77.38 101 VAL A O 1
ATOM 808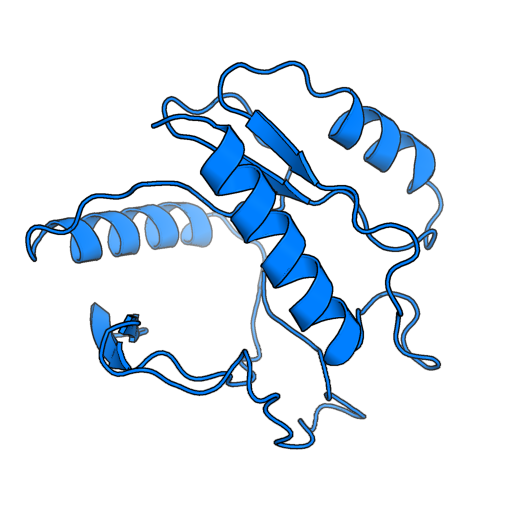 N N . VAL A 1 102 ? 14.157 13.339 3.985 1.00 77.75 102 VAL A N 1
ATOM 809 C CA . VAL A 1 102 ? 12.787 12.816 3.885 1.00 77.75 102 VAL A CA 1
ATOM 810 C C . VAL A 1 102 ? 12.657 11.477 4.610 1.00 77.75 102 VAL A C 1
ATOM 812 O O . VAL A 1 102 ? 11.665 11.265 5.305 1.00 77.75 102 VAL A O 1
ATOM 815 N N . ARG A 1 103 ? 13.641 10.580 4.484 1.00 85.69 103 ARG A N 1
ATOM 816 C CA . ARG A 1 103 ? 13.635 9.292 5.190 1.00 85.69 103 ARG A CA 1
ATOM 817 C C . ARG A 1 103 ? 13.741 9.468 6.696 1.00 85.69 103 ARG A C 1
ATOM 819 O O . ARG A 1 103 ? 12.993 8.814 7.412 1.00 85.69 103 ARG A O 1
ATOM 826 N N . GLU A 1 104 ? 14.615 10.350 7.165 1.00 82.94 104 GLU A N 1
ATOM 827 C CA . GLU A 1 104 ? 14.753 10.679 8.584 1.00 82.94 104 GLU A CA 1
ATOM 828 C C . GLU A 1 104 ? 13.411 11.149 9.157 1.00 82.94 104 GLU A C 1
ATOM 830 O O . GLU A 1 104 ? 12.945 10.600 10.151 1.00 82.94 104 GLU A O 1
ATOM 835 N N . ALA A 1 105 ? 12.716 12.058 8.466 1.00 80.00 105 ALA A N 1
ATOM 836 C CA . ALA A 1 105 ? 11.388 12.510 8.878 1.00 80.00 105 ALA A CA 1
ATOM 837 C C . ALA A 1 105 ? 10.333 11.382 8.874 1.00 80.00 105 ALA A C 1
ATOM 839 O O . ALA A 1 105 ? 9.507 11.290 9.783 1.00 80.00 105 ALA A O 1
ATOM 840 N N . GLN A 1 106 ? 10.351 10.502 7.866 1.00 83.31 106 GL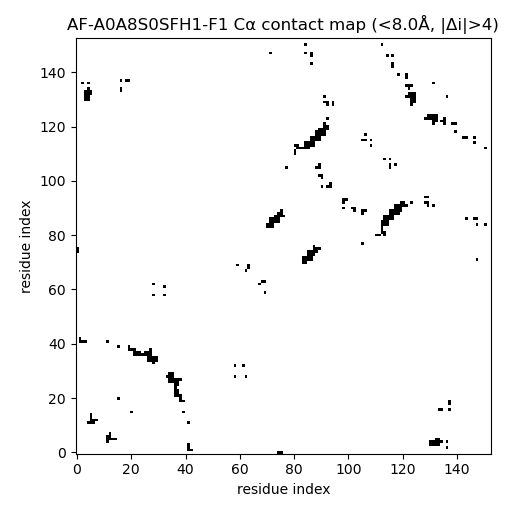N A N 1
ATOM 841 C CA . GLN A 1 106 ? 9.422 9.368 7.768 1.00 83.31 106 GLN A CA 1
ATOM 842 C C . GLN A 1 106 ? 9.651 8.323 8.867 1.00 83.31 106 GLN A C 1
ATOM 844 O O . GLN A 1 106 ? 8.689 7.775 9.405 1.00 83.31 106 GLN A O 1
ATOM 849 N N . LEU A 1 107 ? 10.911 8.022 9.180 1.00 86.00 107 LEU A N 1
ATOM 850 C CA . LEU A 1 107 ? 11.294 7.026 10.183 1.00 86.00 107 LEU A CA 1
ATOM 851 C C . LEU A 1 107 ? 11.180 7.578 11.608 1.00 86.00 107 LEU A C 1
ATOM 853 O O . LEU A 1 107 ? 10.795 6.839 12.506 1.00 86.00 107 LEU A O 1
ATOM 857 N N . GLY A 1 108 ? 11.442 8.871 11.800 1.00 84.00 108 GLY A N 1
ATOM 858 C CA . GLY A 1 108 ? 11.293 9.582 13.072 1.00 84.00 108 GLY A CA 1
ATOM 859 C C . GLY A 1 108 ? 9.864 10.037 13.380 1.00 84.00 108 GLY A C 1
ATOM 860 O O . GLY A 1 108 ? 9.656 10.826 14.297 1.00 84.00 108 GLY A O 1
ATOM 861 N N . THR A 1 109 ? 8.861 9.596 12.611 1.00 81.94 109 THR A N 1
ATOM 862 C CA . THR A 1 109 ? 7.461 9.944 12.884 1.00 81.94 109 THR A CA 1
ATOM 863 C C . THR A 1 109 ? 6.96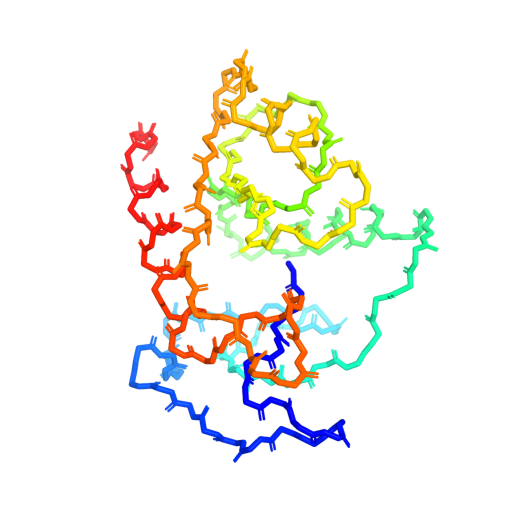2 9.204 14.128 1.00 81.94 109 THR A C 1
ATOM 865 O O . THR A 1 109 ? 6.595 8.033 14.059 1.00 81.94 109 THR A O 1
ATOM 868 N N . GLU A 1 110 ? 6.871 9.917 15.248 1.00 82.38 110 GLU A N 1
ATOM 869 C CA . GLU A 1 110 ? 6.305 9.424 16.508 1.00 82.38 110 GLU A CA 1
ATOM 870 C C . GLU A 1 110 ? 4.840 9.856 16.656 1.00 82.38 110 GLU A C 1
ATOM 872 O O . GLU A 1 110 ? 4.497 10.757 17.421 1.00 82.38 110 GLU A O 1
ATOM 877 N N . LEU A 1 111 ? 3.950 9.230 15.885 1.00 81.44 111 LEU A N 1
ATOM 878 C CA . LEU A 1 111 ? 2.508 9.448 16.009 1.00 81.44 111 LEU A CA 1
ATOM 879 C C . LEU A 1 111 ? 1.811 8.168 16.480 1.00 81.44 111 LEU A C 1
ATOM 881 O O . LEU A 1 111 ? 2.131 7.079 15.992 1.00 81.44 111 LEU A O 1
ATOM 885 N N . PRO A 1 112 ? 0.823 8.269 17.389 1.00 78.50 112 PRO A N 1
ATOM 886 C CA . PRO A 1 112 ? 0.029 7.113 17.776 1.00 78.50 112 PRO A CA 1
ATOM 887 C C . PRO A 1 112 ? -0.673 6.531 16.545 1.00 78.50 112 PRO A C 1
ATOM 889 O O . PRO A 1 112 ? -1.141 7.265 15.675 1.00 78.50 112 PRO A O 1
ATOM 892 N N . ASN A 1 113 ? -0.751 5.201 16.477 1.00 79.50 113 ASN A N 1
ATOM 893 C CA . ASN A 1 113 ? -1.342 4.452 15.361 1.00 79.50 113 ASN A CA 1
ATOM 894 C C . ASN A 1 113 ? -0.642 4.632 14.001 1.00 79.50 113 ASN A C 1
ATOM 896 O O . ASN A 1 113 ? -1.187 4.195 12.987 1.00 79.50 113 ASN A O 1
ATOM 900 N N . VAL A 1 114 ? 0.558 5.219 13.954 1.00 82.69 114 VAL A N 1
ATOM 901 C CA . VAL A 1 114 ? 1.376 5.290 12.737 1.00 82.69 114 VAL A CA 1
ATOM 902 C C . VAL A 1 114 ? 2.578 4.361 12.876 1.00 82.69 114 VAL A C 1
ATOM 904 O O . VAL A 1 114 ? 3.370 4.485 13.803 1.00 82.69 114 VAL A O 1
ATOM 907 N N . VAL A 1 115 ? 2.732 3.435 11.932 1.00 88.25 115 VAL A N 1
ATOM 908 C CA . VAL A 1 115 ? 3.909 2.564 11.819 1.00 88.25 115 VAL A CA 1
ATOM 909 C C . VAL A 1 115 ? 4.586 2.818 10.483 1.00 88.25 115 VAL A C 1
ATOM 911 O O . VAL A 1 115 ? 3.933 2.794 9.441 1.00 88.25 115 VAL A O 1
ATOM 914 N N . CYS A 1 116 ? 5.898 3.039 10.505 1.00 88.06 116 CYS A N 1
ATOM 915 C CA . CYS A 1 116 ? 6.704 3.182 9.299 1.00 88.06 116 CYS A CA 1
ATOM 916 C C . CYS A 1 116 ? 7.436 1.875 8.976 1.00 88.06 116 CYS A C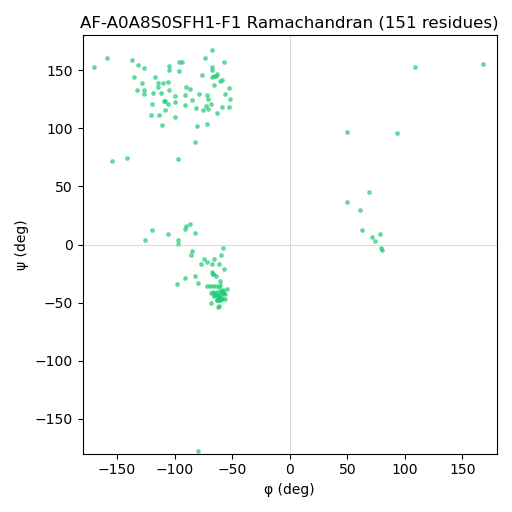 1
ATOM 918 O O . CYS A 1 116 ? 8.113 1.299 9.825 1.00 88.06 116 CYS A O 1
ATOM 920 N N . VAL A 1 117 ? 7.286 1.398 7.742 1.00 91.19 117 VAL A N 1
ATOM 921 C CA . VAL A 1 117 ? 8.017 0.262 7.180 1.00 91.19 117 VAL A CA 1
ATOM 922 C C . VAL A 1 117 ? 9.157 0.802 6.330 1.00 91.19 117 VAL A C 1
ATOM 924 O O . VAL A 1 117 ? 8.923 1.538 5.371 1.00 91.19 117 VAL A O 1
ATOM 927 N N . ASP A 1 118 ? 10.389 0.418 6.652 1.00 91.31 118 ASP A N 1
ATOM 928 C CA . ASP A 1 118 ? 11.538 0.780 5.830 1.00 91.31 118 ASP A CA 1
ATOM 929 C C . ASP A 1 118 ? 11.669 -0.169 4.635 1.00 91.31 118 ASP A C 1
ATOM 931 O O . ASP A 1 118 ? 11.846 -1.371 4.803 1.00 91.31 118 ASP A O 1
ATOM 935 N N . ALA A 1 119 ? 11.558 0.378 3.427 1.00 88.44 119 ALA A N 1
ATOM 936 C CA . ALA A 1 119 ? 11.709 -0.355 2.173 1.00 88.44 119 ALA A CA 1
ATOM 937 C C . ALA A 1 119 ? 13.117 -0.221 1.563 1.00 88.44 119 ALA A C 1
ATOM 939 O O . ALA A 1 119 ? 13.339 -0.698 0.450 1.00 88.44 119 ALA A O 1
ATOM 940 N N . MET A 1 120 ? 14.052 0.450 2.246 1.00 87.50 120 MET A N 1
ATOM 941 C CA . MET A 1 120 ? 15.433 0.589 1.783 1.00 87.50 120 MET A CA 1
ATOM 942 C C . MET A 1 120 ? 16.111 -0.774 1.632 1.00 87.50 120 MET A C 1
ATOM 944 O O . MET A 1 120 ? 15.922 -1.674 2.448 1.00 87.50 120 MET A O 1
ATOM 948 N N . GLY A 1 121 ? 16.912 -0.917 0.577 1.00 87.50 121 GLY A N 1
ATOM 949 C CA . GLY A 1 121 ? 17.615 -2.161 0.257 1.00 87.50 121 GLY A CA 1
ATOM 950 C C . GLY A 1 121 ? 16.752 -3.209 -0.450 1.00 87.50 121 GLY A C 1
ATOM 951 O O . GLY A 1 121 ? 17.282 -4.232 -0.881 1.00 87.50 121 GLY A O 1
ATOM 952 N N . LEU A 1 122 ? 15.446 -2.966 -0.623 1.00 89.75 122 LEU A N 1
ATOM 953 C CA . LEU A 1 122 ? 14.640 -3.769 -1.534 1.00 89.75 122 LEU A CA 1
ATOM 954 C C . LEU A 1 122 ? 15.078 -3.532 -2.982 1.00 89.75 122 LEU A C 1
ATOM 956 O O . LEU A 1 122 ? 15.419 -2.421 -3.381 1.00 89.75 122 LEU A O 1
ATOM 960 N N . GLU A 1 123 ? 15.024 -4.595 -3.779 1.00 89.12 123 GLU A N 1
ATOM 961 C CA . GLU A 1 123 ? 15.464 -4.578 -5.171 1.00 89.12 123 GLU A CA 1
ATOM 962 C C . GLU A 1 123 ? 14.688 -3.536 -6.003 1.00 89.12 123 GLU A C 1
ATOM 964 O O . GLU A 1 123 ? 13.465 -3.614 -6.182 1.00 89.12 123 GLU A O 1
ATOM 969 N N . VAL A 1 124 ? 15.419 -2.563 -6.542 1.00 85.50 124 VAL A N 1
ATOM 970 C CA . VAL A 1 124 ? 14.932 -1.611 -7.546 1.00 85.50 124 VAL A CA 1
ATOM 971 C C . VAL A 1 124 ? 15.259 -2.120 -8.944 1.00 85.50 124 VAL A C 1
ATOM 973 O O . VAL A 1 124 ? 16.166 -2.924 -9.141 1.00 85.50 124 VAL A O 1
ATOM 976 N N . LYS A 1 125 ? 14.513 -1.665 -9.946 1.00 81.38 125 LYS A N 1
ATOM 977 C CA . LYS A 1 125 ? 14.800 -2.011 -11.337 1.00 81.38 125 LYS A CA 1
ATOM 978 C C . LYS A 1 125 ? 16.136 -1.415 -11.778 1.00 81.38 125 LYS A C 1
ATOM 980 O O . LYS A 1 125 ? 16.368 -0.224 -11.596 1.00 81.38 125 LYS A O 1
ATOM 985 N N . GLU A 1 126 ? 16.930 -2.207 -12.494 1.00 71.12 126 GLU A N 1
ATOM 986 C CA . GLU A 1 126 ? 18.246 -1.803 -13.018 1.00 71.12 126 GLU A CA 1
ATOM 987 C C . GLU A 1 126 ? 18.207 -0.513 -13.860 1.00 71.12 126 GLU A C 1
ATOM 989 O O . GLU A 1 126 ? 19.093 0.327 -13.760 1.00 71.12 126 GLU A O 1
ATOM 994 N N . ASN A 1 127 ? 17.152 -0.326 -14.661 1.00 71.56 127 ASN A N 1
ATOM 995 C CA . ASN A 1 127 ? 17.013 0.808 -15.589 1.00 71.56 127 ASN A CA 1
ATOM 996 C C . ASN A 1 127 ? 16.164 1.969 -15.039 1.00 71.56 127 ASN A C 1
ATO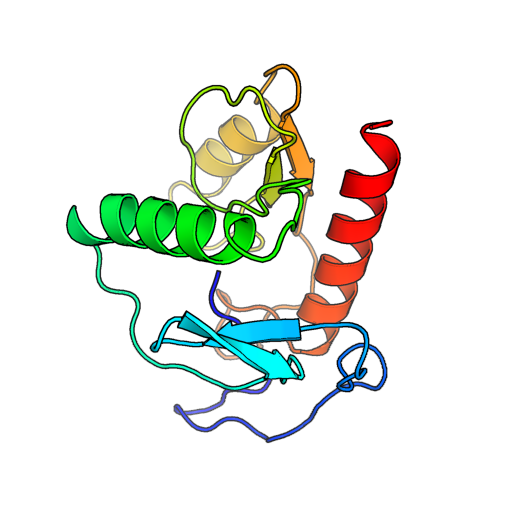M 998 O O . ASN A 1 127 ? 15.883 2.931 -15.752 1.00 71.56 127 ASN A O 1
ATOM 1002 N N . ASP A 1 128 ? 15.663 1.833 -13.815 1.00 71.19 128 ASP A N 1
ATOM 1003 C CA . ASP A 1 128 ? 14.655 2.702 -13.217 1.00 71.19 128 ASP A CA 1
ATOM 1004 C C . ASP A 1 128 ? 14.832 2.617 -11.698 1.00 71.19 128 ASP A C 1
ATOM 1006 O O . ASP A 1 128 ? 14.046 1.982 -10.992 1.00 71.19 128 ASP A O 1
ATOM 1010 N N . THR A 1 129 ? 15.923 3.227 -11.219 1.00 67.31 129 THR A N 1
ATOM 1011 C CA . THR A 1 129 ? 16.411 3.208 -9.822 1.00 67.31 129 THR A CA 1
ATOM 1012 C C . THR A 1 129 ? 15.401 3.744 -8.800 1.00 67.31 129 THR A C 1
ATOM 1014 O O . THR A 1 129 ? 15.641 3.712 -7.597 1.00 67.31 129 THR A O 1
ATOM 1017 N N . LEU A 1 130 ? 14.250 4.223 -9.272 1.00 76.88 130 LEU A N 1
ATOM 1018 C CA . LEU A 1 130 ? 13.136 4.716 -8.478 1.00 76.88 130 LEU A CA 1
ATOM 1019 C C . LEU A 1 130 ? 12.103 3.628 -8.143 1.00 76.88 130 LEU A C 1
ATOM 1021 O O . LEU A 1 130 ? 11.402 3.727 -7.135 1.00 76.88 130 LEU A O 1
ATOM 1025 N N . HIS A 1 131 ? 11.942 2.610 -8.991 1.00 82.38 131 HIS A N 1
ATOM 1026 C CA . HIS A 1 131 ? 10.822 1.678 -8.885 1.00 82.38 131 HIS A CA 1
ATOM 1027 C C . HIS A 1 131 ? 11.269 0.274 -8.482 1.00 82.38 131 HIS A C 1
ATOM 1029 O O . HIS A 1 131 ? 12.120 -0.334 -9.124 1.00 82.38 131 HIS A O 1
ATOM 1035 N N . LEU A 1 132 ? 10.600 -0.281 -7.468 1.00 85.25 132 LEU A N 1
ATOM 1036 C CA . LEU A 1 132 ? 10.811 -1.655 -7.009 1.00 85.25 132 LEU A CA 1
ATOM 1037 C C . LEU A 1 132 ? 10.464 -2.700 -8.084 1.00 85.25 132 LEU A C 1
ATOM 1039 O O . LEU A 1 132 ? 9.499 -2.536 -8.850 1.00 85.25 132 LEU A O 1
ATOM 1043 N N . THR A 1 133 ? 11.206 -3.808 -8.088 1.00 88.19 133 THR A N 1
ATOM 1044 C CA . THR A 1 133 ? 10.899 -4.998 -8.894 1.00 88.19 133 THR A CA 1
ATOM 1045 C C . THR A 1 133 ? 9.622 -5.689 -8.412 1.00 88.19 133 THR A C 1
ATOM 1047 O O . THR A 1 133 ? 9.091 -5.407 -7.336 1.00 88.19 133 THR A O 1
ATOM 1050 N N . THR A 1 134 ? 9.091 -6.619 -9.210 1.00 86.81 134 THR A N 1
ATOM 1051 C CA . THR A 1 134 ? 7.939 -7.437 -8.795 1.00 86.81 134 THR A CA 1
ATOM 1052 C C . THR A 1 134 ? 8.255 -8.248 -7.533 1.00 86.81 134 THR A C 1
ATOM 1054 O O . THR A 1 134 ? 7.416 -8.324 -6.638 1.00 86.81 134 THR A O 1
ATOM 1057 N N . SER A 1 135 ? 9.471 -8.794 -7.424 1.00 89.31 135 SER A N 1
ATOM 1058 C CA . SER A 1 135 ? 9.931 -9.529 -6.237 1.00 89.31 135 SER A CA 1
ATOM 1059 C C . SER A 1 135 ? 9.973 -8.627 -5.001 1.00 89.31 135 SER A C 1
ATOM 1061 O O . SER A 1 135 ? 9.385 -8.951 -3.967 1.00 89.31 135 SER A O 1
ATOM 1063 N N . ALA A 1 136 ? 10.565 -7.437 -5.127 1.00 89.88 136 ALA A N 1
ATOM 1064 C CA . ALA A 1 136 ? 10.599 -6.452 -4.052 1.00 89.88 136 ALA A CA 1
ATOM 1065 C C . ALA A 1 136 ? 9.202 -5.977 -3.621 1.00 89.88 136 ALA A C 1
ATOM 1067 O O . ALA A 1 136 ? 8.953 -5.798 -2.433 1.00 89.88 136 ALA A O 1
ATOM 1068 N N . GLN A 1 137 ? 8.252 -5.834 -4.551 1.00 89.25 137 GLN A N 1
ATOM 1069 C CA . GLN A 1 137 ? 6.857 -5.510 -4.216 1.00 89.25 137 GLN A CA 1
ATOM 1070 C C . GLN A 1 137 ? 6.179 -6.623 -3.398 1.00 89.25 137 GLN A C 1
ATOM 1072 O O . GLN A 1 137 ? 5.406 -6.325 -2.488 1.00 89.25 137 GLN A O 1
ATOM 1077 N N . VAL A 1 138 ? 6.489 -7.898 -3.666 1.00 91.06 138 VAL A N 1
ATOM 1078 C CA . VAL A 1 138 ? 6.014 -9.027 -2.843 1.00 91.06 138 VAL A CA 1
ATOM 1079 C C . VAL A 1 138 ? 6.612 -8.962 -1.438 1.00 91.06 138 VAL A C 1
ATOM 1081 O O . VAL A 1 138 ? 5.889 -9.138 -0.456 1.00 91.06 138 VAL A O 1
ATOM 1084 N N . GLN A 1 139 ? 7.914 -8.692 -1.327 1.00 93.19 139 GLN A N 1
ATOM 1085 C CA . GLN A 1 139 ? 8.587 -8.553 -0.033 1.00 93.19 139 GLN A CA 1
ATOM 1086 C C . GLN A 1 139 ? 8.002 -7.391 0.774 1.00 93.19 139 GLN A C 1
ATOM 1088 O O . GLN A 1 139 ? 7.591 -7.590 1.916 1.00 93.19 139 GLN A O 1
ATOM 1093 N N . LEU A 1 140 ? 7.842 -6.220 0.154 1.00 90.50 140 LEU A N 1
ATOM 1094 C CA . LEU A 1 140 ? 7.209 -5.062 0.779 1.00 90.50 140 LEU A CA 1
ATOM 1095 C C . LEU A 1 140 ? 5.775 -5.369 1.230 1.00 90.50 140 LEU A C 1
ATOM 1097 O O . LEU A 1 140 ? 5.382 -4.997 2.332 1.00 90.50 140 LEU A O 1
ATOM 1101 N N . GLY A 1 141 ? 4.998 -6.094 0.420 1.00 90.12 141 GLY A N 1
ATOM 1102 C CA . GLY A 1 141 ? 3.657 -6.546 0.796 1.00 90.12 141 GLY A CA 1
ATOM 1103 C C . GLY A 1 141 ? 3.653 -7.407 2.064 1.00 90.12 141 GLY A C 1
ATOM 1104 O O . GLY A 1 141 ? 2.815 -7.203 2.944 1.00 90.12 141 GLY A O 1
ATOM 1105 N N . LYS A 1 142 ? 4.624 -8.319 2.206 1.00 92.75 142 LYS A N 1
ATOM 1106 C CA . LYS A 1 142 ? 4.808 -9.127 3.425 1.00 92.75 142 LYS A CA 1
ATOM 1107 C C . LYS A 1 142 ? 5.183 -8.247 4.624 1.00 92.75 142 LYS A C 1
ATOM 1109 O O . LYS A 1 142 ? 4.617 -8.426 5.699 1.00 92.75 142 LYS A O 1
ATOM 1114 N N . MET A 1 143 ? 6.067 -7.263 4.441 1.00 92.81 143 MET A N 1
ATOM 1115 C CA . MET A 1 143 ? 6.460 -6.320 5.500 1.00 92.81 143 MET A CA 1
ATOM 1116 C C . MET A 1 143 ? 5.276 -5.475 5.985 1.00 92.81 143 MET A C 1
ATOM 1118 O O . MET A 1 143 ? 5.071 -5.341 7.189 1.00 92.81 143 MET A O 1
ATOM 1122 N N . LEU A 1 144 ? 4.451 -4.974 5.062 1.00 90.56 144 LEU A N 1
ATOM 1123 C CA . LEU A 1 144 ? 3.222 -4.239 5.373 1.00 90.56 144 LEU A CA 1
ATOM 1124 C C . LEU A 1 144 ? 2.214 -5.097 6.146 1.00 90.56 144 LEU A C 1
ATOM 1126 O O . LEU A 1 144 ? 1.630 -4.626 7.120 1.00 90.56 144 LEU A O 1
ATOM 1130 N N . ALA A 1 145 ? 2.027 -6.358 5.745 1.00 89.31 145 ALA A N 1
ATOM 1131 C CA . ALA A 1 145 ? 1.141 -7.283 6.447 1.00 89.31 145 ALA A CA 1
ATOM 1132 C C . ALA A 1 145 ? 1.628 -7.558 7.880 1.00 89.31 145 ALA A C 1
ATOM 1134 O O . ALA A 1 145 ? 0.834 -7.516 8.817 1.00 89.31 145 ALA A O 1
ATOM 1135 N N . ILE A 1 146 ? 2.934 -7.779 8.063 1.00 90.25 146 ILE A N 1
ATOM 1136 C CA . ILE A 1 146 ? 3.545 -7.961 9.388 1.00 90.25 146 ILE A CA 1
ATOM 1137 C C . ILE A 1 146 ? 3.367 -6.704 10.244 1.00 90.25 146 ILE A C 1
ATOM 1139 O O . ILE A 1 146 ? 2.983 -6.814 11.407 1.00 90.25 146 ILE A O 1
ATOM 1143 N N . ALA A 1 147 ? 3.617 -5.520 9.681 1.00 88.75 147 ALA A N 1
ATOM 1144 C CA . ALA A 1 147 ? 3.434 -4.253 10.381 1.00 88.75 147 ALA A CA 1
ATOM 1145 C C . ALA A 1 147 ? 1.982 -4.078 10.840 1.00 88.75 147 ALA A C 1
ATOM 1147 O O . ALA A 1 147 ? 1.751 -3.802 12.010 1.00 88.75 147 ALA A O 1
ATOM 1148 N N . PHE A 1 148 ? 1.008 -4.332 9.962 1.00 86.12 148 PHE A N 1
ATOM 1149 C CA . PHE A 1 148 ? -0.412 -4.264 10.303 1.00 86.12 148 PHE A CA 1
ATOM 1150 C C . PHE A 1 148 ? -0.793 -5.221 11.445 1.00 86.12 148 PHE A C 1
ATOM 1152 O O . PHE A 1 148 ? -1.457 -4.806 12.392 1.00 86.12 148 PHE A O 1
ATOM 1159 N N . LEU A 1 149 ? -0.334 -6.477 11.402 1.00 85.94 149 LEU A N 1
ATOM 1160 C CA . LEU A 1 149 ? -0.625 -7.468 12.447 1.00 85.94 149 LEU A CA 1
ATOM 1161 C C . LEU A 1 149 ? -0.035 -7.094 13.816 1.00 85.94 149 LEU A C 1
ATOM 1163 O O . LEU A 1 149 ? -0.585 -7.482 14.843 1.00 85.94 149 LEU A O 1
ATOM 1167 N N . ARG A 1 150 ? 1.061 -6.328 13.846 1.00 84.19 150 ARG A N 1
ATOM 1168 C CA . ARG A 1 150 ? 1.700 -5.865 15.088 1.00 84.19 150 ARG A CA 1
ATOM 1169 C C . ARG A 1 150 ? 0.975 -4.701 15.763 1.00 84.19 150 ARG A C 1
ATOM 1171 O O . ARG A 1 150 ? 1.225 -4.471 16.939 1.00 84.19 150 ARG A O 1
ATOM 1178 N N . ILE A 1 151 ? 0.088 -3.988 15.061 1.00 78.12 151 ILE A N 1
ATOM 1179 C CA . ILE A 1 151 ? -0.627 -2.827 15.623 1.00 78.12 151 ILE A CA 1
ATOM 1180 C C . ILE A 1 151 ? -1.691 -3.251 16.660 1.00 78.12 151 ILE A C 1
ATOM 1182 O O . ILE A 1 151 ? -2.104 -2.430 17.470 1.00 78.12 151 ILE A O 1
ATOM 1186 N N . GLY A 1 152 ? -2.078 -4.533 16.716 1.00 62.84 152 GLY A N 1
ATOM 1187 C CA . GLY A 1 152 ? -2.866 -5.076 17.835 1.00 62.84 152 GLY A CA 1
ATOM 1188 C C . GLY A 1 152 ? -4.312 -4.558 17.930 1.00 62.84 152 GLY A C 1
ATOM 1189 O O . GLY A 1 152 ? -4.760 -4.203 19.017 1.00 62.84 152 GLY A O 1
ATOM 1190 N N . ILE A 1 153 ? -5.029 -4.515 16.799 1.00 59.19 153 ILE A N 1
ATOM 1191 C CA . ILE A 1 153 ? -6.437 -4.062 16.633 1.00 59.19 153 ILE A CA 1
ATOM 1192 C C . ILE A 1 153 ? -7.441 -5.185 16.336 1.00 59.19 153 ILE A C 1
ATOM 1194 O O . ILE A 1 153 ? -7.030 -6.248 15.825 1.00 59.19 153 ILE A O 1
#

Secondary structure (DSSP, 8-state):
----TTEETTEE-----GGG---TT-EEE-TTS-EEE-----------STHHHHHHHHHHHHHHHTT-----EEE-S-----SS-EEEE--S---STTHHHHHHHHHT---TTEEEEP-TTSPEETTEEEEE-HHHHHHHHHHHHHHHHHT--

InterPro domains:
  IPR005181 Sialate O-acetylesterase domain [PF03629] (1-39)
  IPR005181 Sialate O-acetylesterase domain [PF03629] (44-80)
  IPR005181 Sialate O-acetylesterase domain [PF03629] (81-149)
  IPR036514 SGNH hydrolase superfamily [G3DSA:3.40.50.1110] (40-80)
  IPR036514 SGNH hydrolase superfamily [G3DSA:3.40.50.1110] (81-150)
  IPR052940 Carbohydrate Esterase 6 [PTHR31988] (81-150)

pLDDT: mean 77.33, std 13.37, range [29.34, 93.19]

Radius of gyration: 16.33 Å; Cα contacts (8 Å, |Δi|>4): 185; chains: 1; bounding box: 42×35×40 Å

Organism: NCBI:txid158383

Solvent-accessible surface area (backbone atoms only — not comparable to full-atom values): 9671 Å² total; per-residue (Å²): 128,85,81,56,42,55,51,54,97,90,43,66,72,80,82,71,56,81,92,57,56,66,45,91,90,42,66,34,74,48,97,85,73,44,81,39,71,34,65,89,71,87,73,87,86,88,81,93,60,83,65,55,59,59,51,50,52,54,52,52,51,58,53,40,75,80,72,47,76,91,75,62,47,81,43,77,71,99,75,87,82,56,99,50,41,31,47,34,56,34,68,47,42,85,71,61,101,53,34,65,64,52,34,51,55,47,68,66,54,89,45,74,54,49,44,64,42,80,39,59,87,46,50,47,33,93,94,40,67,82,41,43,28,52,67,32,50,53,53,50,51,52,52,50,52,52,54,59,67,67,69,74,128

Sequence (153 aa):
MAGRGGVAKGTWDGCVPRECRPDPRILRLNANLVWEEARCRHRHQWKRGSELYNRLLTRAYAALQDGGKIRAILWYQGETSPALPIVQVALASDVGRYFEVVREAQLGTELPNVVCVDAMGLEVKENDTLHLTTSAQVQLGKMLAIAFLRIGI

Mean predicted aligned error: 8.56 Å

Nearest PDB structures (foldseek):
  2apj-assembly4_D  TM=8.750E-01  e=6.244E-12  Arabidopsis thaliana
  2apj-assembly3_C  TM=8.710E-01  e=1.284E-11  Arabidopsis thaliana
  2qgq-assembly4_D  TM=2.656E-01  e=4.297E+00  Thermotoga maritima MSB8

Foldseek 3Di:
DFACAQADPNDRPPDADPLQDWDPVAWDQDPVRDTDTDHDDDDDDDDDDPVVVVVVVVSVVSCPVVVDDDQEDADEDDDDADPHQYEYEQQQAPDDDCSPVRRCCQCPDPYQNYHYHYNHPADDDPVGRRHHHPVSVSVVVVSSVVRSVVSPD